Protein AF-A0A099KCI6-F1 (afdb_monomer)

Structure (mmCIF, N/CA/C/O backbone):
data_AF-A0A099KCI6-F1
#
_entry.id   AF-A0A099KCI6-F1
#
loop_
_atom_site.group_PDB
_atom_site.id
_atom_site.type_symbol
_atom_site.label_atom_id
_atom_site.label_alt_id
_atom_site.label_comp_id
_atom_site.label_asym_id
_atom_site.label_entity_id
_atom_site.label_seq_id
_atom_site.pdbx_PDB_ins_code
_atom_site.Cartn_x
_atom_site.Cartn_y
_atom_site.Cartn_z
_atom_site.occupancy
_atom_site.B_iso_or_equiv
_atom_site.auth_seq_id
_atom_site.auth_comp_id
_atom_site.auth_asym_id
_atom_site.auth_atom_id
_atom_site.pdbx_PDB_model_num
ATOM 1 N N . MET A 1 1 ? -7.726 2.522 -12.994 1.00 60.81 1 MET A N 1
ATOM 2 C CA . MET A 1 1 ? -7.454 3.328 -11.783 1.00 60.81 1 MET A CA 1
ATOM 3 C C . MET A 1 1 ? -7.125 2.347 -10.663 1.00 60.81 1 MET A C 1
ATOM 5 O O . MET A 1 1 ? -7.852 1.368 -10.541 1.00 60.81 1 MET A O 1
ATOM 9 N N . SER A 1 2 ? -6.004 2.509 -9.953 1.00 80.06 2 SER A N 1
ATOM 10 C CA . SER A 1 2 ? -5.574 1.532 -8.935 1.00 80.06 2 SER A CA 1
ATOM 11 C C . SER A 1 2 ? -6.482 1.601 -7.701 1.00 80.06 2 SER A C 1
ATOM 13 O O . SER A 1 2 ? -6.757 2.691 -7.203 1.00 80.06 2 SER A O 1
ATOM 15 N N . LYS A 1 3 ? -6.947 0.447 -7.206 1.00 86.81 3 LYS A N 1
ATOM 16 C CA . LYS A 1 3 ? -7.836 0.352 -6.031 1.00 86.81 3 LYS A CA 1
ATOM 17 C C . LYS A 1 3 ? -7.161 0.877 -4.758 1.00 86.81 3 LYS A C 1
ATOM 19 O O . LYS A 1 3 ? -7.805 1.535 -3.951 1.00 86.81 3 LYS A O 1
ATOM 24 N N . VAL A 1 4 ? -5.849 0.669 -4.626 1.00 87.25 4 VAL A N 1
ATOM 25 C CA . VAL A 1 4 ? -5.045 1.210 -3.515 1.00 87.25 4 VAL A CA 1
ATOM 26 C C . VAL A 1 4 ? -5.070 2.739 -3.510 1.00 87.25 4 VAL A C 1
ATOM 28 O O . VAL A 1 4 ? -5.237 3.349 -2.461 1.00 87.25 4 VAL A O 1
ATOM 31 N N . ILE A 1 5 ? -4.978 3.369 -4.685 1.00 87.31 5 ILE A N 1
ATOM 32 C CA . ILE A 1 5 ? -5.023 4.833 -4.807 1.00 87.31 5 ILE A CA 1
ATOM 33 C C . ILE A 1 5 ? -6.387 5.378 -4.357 1.00 87.31 5 ILE A C 1
ATOM 35 O O . ILE A 1 5 ? -6.429 6.402 -3.686 1.00 87.31 5 ILE A O 1
ATOM 39 N N . GLN A 1 6 ? -7.486 4.674 -4.649 1.00 88.00 6 GLN A N 1
ATOM 40 C CA . GLN A 1 6 ? -8.830 5.070 -4.202 1.00 88.00 6 GLN A CA 1
ATOM 41 C C . GLN A 1 6 ? -8.976 5.012 -2.674 1.00 88.00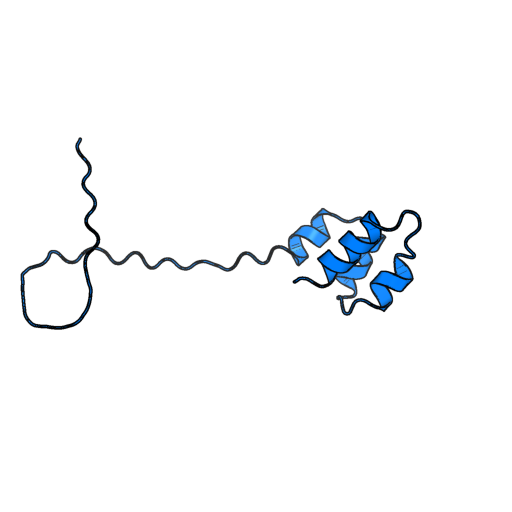 6 GLN A C 1
ATOM 43 O O . GLN A 1 6 ? -9.595 5.892 -2.079 1.00 88.00 6 GLN A O 1
ATOM 48 N N . VAL A 1 7 ? -8.374 4.009 -2.024 1.00 88.88 7 VAL A N 1
ATOM 49 C CA . VAL A 1 7 ? -8.333 3.925 -0.553 1.00 88.88 7 VAL A CA 1
ATOM 50 C C . VAL A 1 7 ? -7.549 5.097 0.030 1.00 88.88 7 VAL A C 1
ATOM 52 O O . VAL A 1 7 ? -8.036 5.765 0.940 1.00 88.88 7 VAL A O 1
ATOM 55 N N . LEU A 1 8 ? -6.364 5.383 -0.516 1.00 88.50 8 LEU A N 1
ATOM 56 C CA . LEU A 1 8 ? -5.518 6.489 -0.061 1.00 88.50 8 LEU A CA 1
ATOM 57 C C . LEU A 1 8 ? -6.191 7.855 -0.265 1.00 88.50 8 LEU A C 1
ATOM 59 O O . LEU A 1 8 ? -6.098 8.725 0.600 1.00 88.50 8 LEU A O 1
ATOM 63 N N . GLU A 1 9 ? -6.908 8.036 -1.373 1.00 88.69 9 GLU A N 1
ATOM 64 C CA . GLU A 1 9 ? -7.697 9.238 -1.639 1.00 88.69 9 GLU A CA 1
ATOM 65 C C . GLU A 1 9 ? -8.823 9.409 -0.610 1.00 88.69 9 GLU A C 1
ATOM 67 O O . GLU A 1 9 ? -8.948 10.475 -0.005 1.00 88.69 9 GLU A O 1
ATOM 72 N N . ALA A 1 10 ? -9.600 8.352 -0.351 1.00 87.94 10 ALA A N 1
ATOM 73 C CA . ALA A 1 10 ? -10.667 8.381 0.645 1.00 87.94 10 ALA A CA 1
ATOM 74 C C . ALA A 1 10 ? -10.126 8.672 2.057 1.00 87.94 10 ALA A C 1
ATOM 76 O O . ALA A 1 10 ? -10.737 9.434 2.807 1.00 87.94 10 ALA A O 1
ATOM 77 N N . MET A 1 11 ? -8.953 8.129 2.402 1.00 87.50 11 MET A N 1
ATOM 78 C CA . MET A 1 11 ? -8.257 8.431 3.658 1.00 87.50 11 MET A CA 1
ATOM 79 C C . MET A 1 11 ? -7.837 9.901 3.767 1.00 87.50 11 MET A C 1
ATOM 81 O O . MET A 1 11 ? -7.867 10.459 4.859 1.00 87.50 11 MET A O 1
ATOM 85 N N . ALA A 1 12 ? -7.447 10.536 2.659 1.00 86.62 12 ALA A N 1
ATOM 86 C CA . ALA A 1 12 ? -7.058 11.945 2.644 1.00 86.62 12 ALA A CA 1
ATOM 87 C C . ALA A 1 12 ? -8.268 12.898 2.678 1.00 86.62 12 ALA A C 1
ATOM 89 O O . ALA A 1 12 ? -8.186 13.981 3.257 1.00 86.62 12 ALA A O 1
ATOM 90 N N . GLN A 1 13 ? -9.389 12.505 2.066 1.00 87.50 13 GLN A N 1
ATOM 91 C CA . GLN A 1 13 ? -10.616 13.306 2.014 1.00 87.50 13 GLN A CA 1
ATOM 92 C C . GLN A 1 13 ? -11.422 13.250 3.320 1.00 87.50 13 GLN A C 1
ATOM 94 O O . GLN A 1 13 ? -12.093 14.221 3.677 1.00 87.50 13 GLN A O 1
ATOM 99 N N . LEU A 1 14 ? -11.371 12.128 4.041 1.00 84.00 14 LEU A N 1
ATOM 100 C CA . LEU A 1 14 ? -12.138 11.913 5.264 1.00 84.00 14 LEU A CA 1
ATOM 101 C C . LEU A 1 14 ? -11.264 12.150 6.500 1.00 84.00 14 LEU A C 1
ATOM 103 O O . LEU A 1 14 ? -10.403 11.347 6.845 1.00 84.00 14 LEU A O 1
ATOM 107 N N . SER A 1 15 ? -11.554 13.217 7.242 1.00 74.81 15 SER A N 1
ATOM 108 C CA . SER A 1 15 ? -10.820 13.605 8.457 1.00 74.81 15 SER A CA 1
ATOM 109 C C . SER A 1 15 ? -10.879 12.582 9.605 1.00 74.81 15 SER A C 1
ATOM 111 O O . SER A 1 15 ? -10.057 12.655 10.513 1.00 74.81 15 SER A O 1
ATOM 113 N N . ASN A 1 16 ? -11.808 11.619 9.560 1.00 78.19 16 ASN A N 1
ATOM 114 C CA . ASN A 1 16 ? -11.885 10.458 10.460 1.00 78.19 16 ASN A CA 1
ATOM 115 C C . ASN A 1 16 ? -12.243 9.188 9.670 1.00 78.19 16 ASN A C 1
ATOM 117 O O . ASN A 1 16 ? -13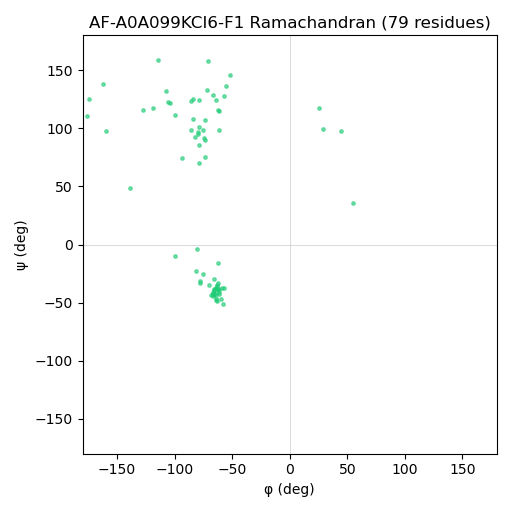.192 8.482 10.011 1.00 78.19 16 ASN A O 1
ATOM 121 N N . ALA A 1 17 ? -11.549 8.941 8.558 1.00 78.38 17 ALA A N 1
ATOM 122 C CA . ALA A 1 17 ? -11.758 7.726 7.778 1.00 78.38 17 ALA A CA 1
ATOM 123 C C . ALA A 1 17 ? -11.531 6.471 8.639 1.00 78.38 17 ALA A C 1
ATOM 125 O O . ALA A 1 17 ? -10.469 6.312 9.245 1.00 78.38 17 ALA A O 1
ATOM 126 N N . ASP A 1 18 ? -12.502 5.554 8.642 1.00 87.25 18 ASP A N 1
ATOM 127 C CA . ASP A 1 18 ? -12.279 4.196 9.135 1.00 87.25 18 ASP A CA 1
ATOM 128 C C . ASP A 1 18 ? -11.454 3.430 8.095 1.00 87.25 18 ASP A C 1
ATOM 130 O O . ASP A 1 18 ? -11.969 2.853 7.134 1.00 87.25 18 ASP A O 1
ATOM 134 N N . VAL A 1 19 ? -10.136 3.480 8.279 1.00 84.62 19 VAL A N 1
ATOM 135 C CA . VAL A 1 19 ? -9.149 2.863 7.389 1.00 84.62 19 VAL A CA 1
ATOM 136 C C . VAL A 1 19 ? -9.398 1.362 7.243 1.00 84.62 19 VAL A C 1
ATOM 138 O O . VAL A 1 19 ? -9.278 0.832 6.141 1.00 84.62 19 VAL A O 1
ATOM 141 N N . ALA A 1 20 ? -9.803 0.676 8.315 1.00 84.88 20 ALA A N 1
ATOM 142 C CA . ALA A 1 20 ? -10.069 -0.757 8.270 1.00 84.88 20 ALA A CA 1
ATOM 143 C C . ALA A 1 20 ? -11.287 -1.064 7.391 1.00 84.88 20 ALA A C 1
ATOM 145 O O . ALA A 1 20 ? -11.256 -1.999 6.592 1.00 84.88 20 ALA A O 1
ATOM 146 N N . GLN A 1 21 ? -12.336 -0.246 7.481 1.00 86.56 21 GLN A N 1
ATOM 147 C CA . GLN A 1 21 ? -13.527 -0.408 6.653 1.00 86.56 21 GLN A CA 1
ATOM 148 C C . GLN A 1 21 ? -13.267 -0.057 5.180 1.00 86.56 21 GLN A C 1
ATOM 150 O O . GLN A 1 21 ? -13.841 -0.689 4.291 1.00 86.56 21 GLN A O 1
ATOM 155 N N . LEU A 1 22 ? -12.417 0.938 4.905 1.00 87.44 22 LEU A N 1
ATOM 156 C CA . LEU A 1 22 ? -12.010 1.298 3.543 1.00 87.44 22 LEU A CA 1
ATOM 157 C C . LEU A 1 22 ? -11.175 0.19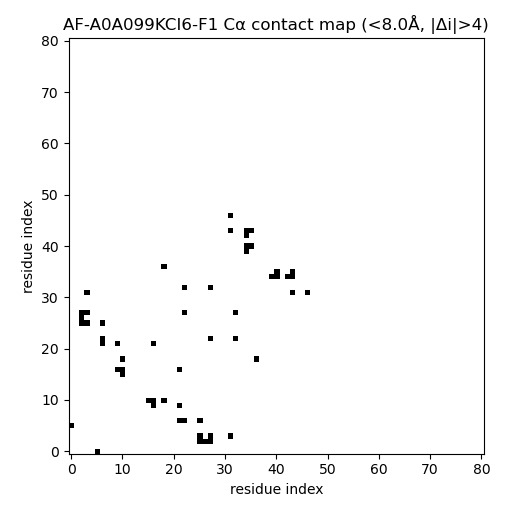0 2.897 1.00 87.44 22 LEU A C 1
ATOM 159 O O . LEU A 1 22 ? -11.424 -0.169 1.750 1.00 87.44 22 LEU A O 1
ATOM 163 N N . ILE A 1 23 ? -10.242 -0.393 3.649 1.00 89.00 23 ILE A N 1
ATOM 164 C CA . ILE A 1 23 ? -9.440 -1.536 3.208 1.00 89.00 23 ILE A CA 1
ATOM 165 C C . ILE A 1 23 ? -10.318 -2.772 2.999 1.00 89.00 23 ILE A C 1
ATOM 167 O O . ILE A 1 23 ? -10.164 -3.443 1.992 1.00 89.00 23 ILE A O 1
ATOM 171 N N . ALA A 1 24 ? -11.268 -3.061 3.894 1.00 86.56 24 ALA A N 1
ATOM 172 C CA . ALA A 1 24 ? -12.151 -4.224 3.762 1.00 86.56 24 ALA A CA 1
ATOM 173 C C . ALA A 1 24 ? -13.097 -4.137 2.552 1.00 86.56 24 ALA A C 1
ATOM 175 O O . ALA A 1 24 ? -13.498 -5.159 1.999 1.00 86.56 24 ALA A O 1
ATOM 176 N N . GLN A 1 25 ? -13.476 -2.921 2.152 1.00 86.50 25 GLN A N 1
ATOM 177 C CA . GLN A 1 25 ? -14.262 -2.680 0.938 1.00 86.50 25 GLN A CA 1
ATOM 178 C C . GLN A 1 25 ? -13.398 -2.675 -0.324 1.00 86.50 25 GLN A C 1
ATOM 180 O O . GLN A 1 25 ? -13.908 -2.883 -1.426 1.00 86.50 25 GLN A O 1
ATOM 185 N N . ALA A 1 26 ? -12.102 -2.418 -0.174 1.00 85.25 26 ALA A N 1
ATOM 186 C CA . ALA A 1 26 ? -11.167 -2.415 -1.271 1.00 85.25 26 ALA A CA 1
ATOM 187 C C . ALA A 1 26 ? -10.651 -3.830 -1.527 1.00 85.25 26 ALA A C 1
ATOM 189 O O . ALA A 1 26 ? -10.065 -4.484 -0.674 1.00 85.25 26 ALA A O 1
ATOM 190 N N . ASP A 1 27 ? -10.832 -4.295 -2.753 1.00 86.25 27 ASP A N 1
ATOM 191 C CA . ASP A 1 27 ? -10.285 -5.569 -3.211 1.00 86.25 27 ASP A CA 1
ATOM 192 C C . ASP A 1 27 ? -8.785 -5.407 -3.540 1.00 86.25 27 ASP A C 1
ATOM 194 O O . ASP A 1 27 ? -8.392 -5.335 -4.709 1.00 86.25 27 ASP A O 1
ATOM 198 N N . ILE A 1 28 ? -7.982 -5.224 -2.483 1.00 88.56 28 ILE A N 1
ATOM 199 C CA . ILE A 1 28 ? -6.517 -5.067 -2.481 1.00 88.56 28 ILE A CA 1
ATOM 200 C C . ILE A 1 28 ? -5.854 -6.253 -1.771 1.00 88.56 28 ILE A C 1
ATOM 202 O O . ILE A 1 28 ? -6.491 -6.960 -0.990 1.00 88.56 28 ILE A O 1
ATOM 206 N N . THR A 1 29 ? -4.572 -6.499 -2.042 1.00 90.25 29 THR A N 1
ATOM 207 C CA . THR A 1 29 ? -3.873 -7.647 -1.446 1.00 90.25 29 THR A CA 1
ATOM 208 C C . THR A 1 29 ? -3.617 -7.438 0.049 1.00 90.25 29 THR A C 1
ATOM 210 O O . THR A 1 29 ? -3.568 -6.309 0.541 1.00 90.25 29 THR A O 1
ATOM 213 N N . ALA A 1 30 ? -3.414 -8.534 0.786 1.00 89.88 30 ALA A N 1
ATOM 214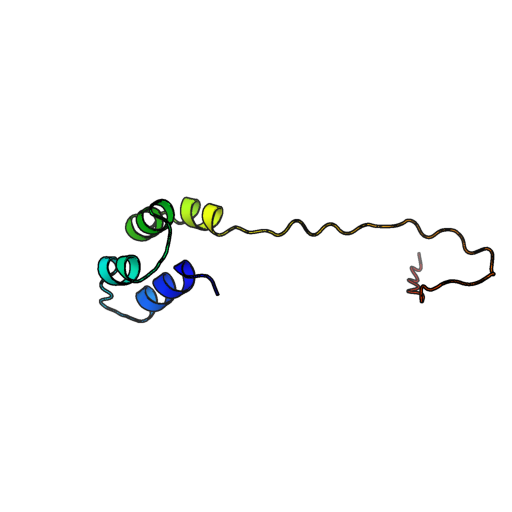 C CA . ALA A 1 30 ? -3.093 -8.474 2.214 1.00 89.88 30 ALA A CA 1
ATOM 215 C C . ALA A 1 30 ? -1.806 -7.669 2.488 1.00 89.88 30 ALA A C 1
ATOM 217 O O . ALA A 1 30 ? -1.752 -6.898 3.440 1.00 89.88 30 ALA A O 1
ATOM 218 N N . GLU A 1 31 ? -0.811 -7.791 1.608 1.00 89.62 31 GLU A N 1
ATOM 219 C CA . GLU A 1 31 ? 0.457 -7.052 1.676 1.00 89.62 31 GLU A CA 1
ATOM 220 C C . GLU A 1 31 ? 0.254 -5.543 1.463 1.00 89.62 31 GLU A C 1
ATOM 222 O O . GLU A 1 31 ? 0.866 -4.730 2.158 1.00 89.62 31 GLU A O 1
ATOM 227 N N . GLN A 1 32 ? -0.651 -5.154 0.557 1.00 89.62 32 GLN A N 1
ATOM 228 C CA . GLN A 1 32 ? -1.024 -3.752 0.341 1.00 89.62 32 GLN A CA 1
ATOM 229 C C . GLN A 1 32 ? -1.795 -3.195 1.539 1.00 89.62 32 GLN A C 1
ATOM 231 O O . GLN A 1 32 ? -1.526 -2.080 1.982 1.00 89.62 32 GLN A O 1
ATOM 236 N N . ALA A 1 33 ? -2.734 -3.968 2.088 1.00 90.12 33 ALA A N 1
ATOM 237 C CA . ALA A 1 33 ? -3.489 -3.595 3.279 1.00 90.12 33 ALA A CA 1
ATOM 238 C C . ALA A 1 33 ? -2.565 -3.364 4.484 1.00 90.12 33 ALA A C 1
ATOM 240 O O . ALA A 1 33 ? -2.672 -2.342 5.162 1.00 90.12 33 ALA A O 1
ATOM 241 N N . GLU A 1 34 ? -1.625 -4.279 4.723 1.00 91.50 34 GLU A N 1
ATOM 242 C CA . GLU A 1 34 ? -0.647 -4.169 5.803 1.00 91.50 34 GLU A CA 1
ATOM 243 C C . GLU A 1 34 ? 0.285 -2.966 5.606 1.00 91.50 34 GLU A C 1
ATOM 245 O O . GLU A 1 34 ? 0.507 -2.202 6.547 1.00 91.50 34 GLU A O 1
ATOM 250 N N . ALA A 1 35 ? 0.758 -2.728 4.379 1.00 91.38 35 ALA A N 1
ATOM 251 C CA . ALA A 1 35 ? 1.574 -1.560 4.059 1.00 91.38 35 ALA A CA 1
ATOM 252 C C . ALA A 1 35 ? 0.815 -0.236 4.282 1.00 91.38 35 ALA A C 1
ATOM 254 O O . ALA A 1 35 ? 1.382 0.710 4.830 1.00 91.38 35 ALA A O 1
ATOM 255 N N . VAL A 1 36 ? -0.479 -0.169 3.943 1.00 88.75 36 VAL A N 1
ATOM 256 C CA . VAL A 1 36 ? -1.327 1.010 4.205 1.00 88.75 36 VAL A CA 1
ATOM 257 C C . VAL A 1 36 ? -1.537 1.227 5.708 1.00 88.75 36 VAL A C 1
ATOM 259 O O . VAL A 1 36 ? -1.404 2.356 6.185 1.00 88.75 36 VAL A O 1
ATOM 262 N N . ILE A 1 37 ? -1.820 0.167 6.473 1.00 89.44 37 ILE A N 1
ATOM 263 C CA . ILE A 1 37 ? -2.029 0.239 7.932 1.00 89.44 37 ILE A CA 1
ATOM 264 C C . ILE A 1 37 ? -0.751 0.689 8.647 1.00 89.44 37 ILE A C 1
ATOM 266 O O . ILE A 1 37 ? -0.791 1.584 9.494 1.00 89.44 37 ILE A O 1
ATOM 270 N N . ASN A 1 38 ? 0.388 0.100 8.279 1.00 92.06 38 ASN A N 1
ATOM 271 C CA . ASN A 1 38 ? 1.686 0.386 8.887 1.00 92.06 38 ASN A CA 1
ATOM 272 C C . ASN A 1 38 ? 2.344 1.664 8.343 1.00 92.06 38 ASN A C 1
ATOM 274 O O . ASN A 1 38 ? 3.396 2.061 8.843 1.00 92.06 38 ASN A O 1
ATOM 278 N N . LYS A 1 39 ? 1.730 2.329 7.352 1.00 88.62 39 LYS A N 1
ATOM 279 C CA . LYS A 1 39 ? 2.292 3.488 6.634 1.00 88.62 39 LYS A CA 1
ATOM 280 C C . LYS A 1 39 ? 3.669 3.191 6.028 1.00 88.62 39 LYS A C 1
ATOM 282 O O . LYS A 1 39 ? 4.542 4.059 5.993 1.00 88.62 39 LYS A O 1
ATOM 287 N N . ASP A 1 40 ? 3.859 1.964 5.558 1.00 91.50 40 ASP A N 1
ATOM 288 C CA . ASP A 1 40 ? 5.083 1.527 4.897 1.00 91.50 40 ASP A CA 1
ATOM 289 C C . ASP A 1 40 ? 5.096 2.022 3.446 1.00 91.50 40 ASP A C 1
ATOM 291 O O . ASP A 1 40 ? 4.662 1.341 2.515 1.00 91.50 40 ASP A O 1
ATOM 295 N N . VAL A 1 41 ? 5.574 3.255 3.272 1.00 88.38 41 VAL A N 1
ATOM 296 C CA . VAL A 1 41 ? 5.649 3.923 1.967 1.00 88.38 41 VAL A CA 1
ATOM 297 C C . VAL A 1 41 ? 6.555 3.152 1.008 1.00 88.38 41 VAL A C 1
ATOM 299 O O . VAL A 1 41 ? 6.182 2.948 -0.140 1.00 88.38 41 VAL A O 1
ATOM 302 N N . THR A 1 42 ? 7.707 2.667 1.475 1.00 88.88 42 THR A N 1
ATOM 303 C CA . THR A 1 42 ? 8.694 1.987 0.624 1.00 88.88 42 THR A CA 1
ATOM 304 C C . THR A 1 42 ? 8.160 0.670 0.072 1.00 88.88 42 THR A C 1
ATOM 306 O O . THR A 1 42 ? 8.354 0.362 -1.104 1.00 88.88 42 THR A O 1
ATOM 309 N N . SER A 1 43 ? 7.481 -0.121 0.904 1.00 88.44 43 SER A N 1
ATOM 310 C CA . SER A 1 43 ? 6.860 -1.363 0.447 1.00 88.44 43 SER A CA 1
ATOM 311 C C . SER A 1 43 ? 5.710 -1.080 -0.519 1.00 88.44 43 SER A C 1
ATOM 313 O O . SER A 1 43 ? 5.620 -1.715 -1.570 1.00 88.44 43 SER A O 1
ATOM 315 N N . LEU A 1 44 ? 4.875 -0.081 -0.216 1.00 87.94 44 LEU A N 1
ATOM 316 C CA . LEU A 1 44 ? 3.738 0.281 -1.057 1.00 87.94 44 LEU A CA 1
ATOM 317 C C . LEU A 1 44 ? 4.174 0.832 -2.424 1.00 87.94 44 LEU A C 1
ATOM 319 O O . LEU A 1 44 ? 3.574 0.477 -3.435 1.00 87.94 44 LEU A O 1
ATOM 323 N N . GLU A 1 45 ? 5.242 1.632 -2.472 1.00 86.62 45 GLU A N 1
ATOM 324 C CA . GLU A 1 45 ? 5.864 2.108 -3.712 1.00 86.62 45 GLU A CA 1
ATOM 325 C C . GLU A 1 45 ? 6.315 0.938 -4.581 1.00 86.62 45 GLU A C 1
ATOM 327 O O . GLU A 1 45 ? 5.896 0.851 -5.727 1.00 86.62 45 GLU A O 1
ATOM 332 N N . ARG A 1 46 ? 7.077 -0.020 -4.038 1.00 85.75 46 ARG A N 1
ATOM 333 C CA . ARG A 1 46 ? 7.540 -1.191 -4.809 1.00 85.75 46 ARG A CA 1
ATOM 334 C C . ARG A 1 46 ? 6.397 -2.065 -5.321 1.00 85.75 46 ARG A C 1
ATOM 336 O O . A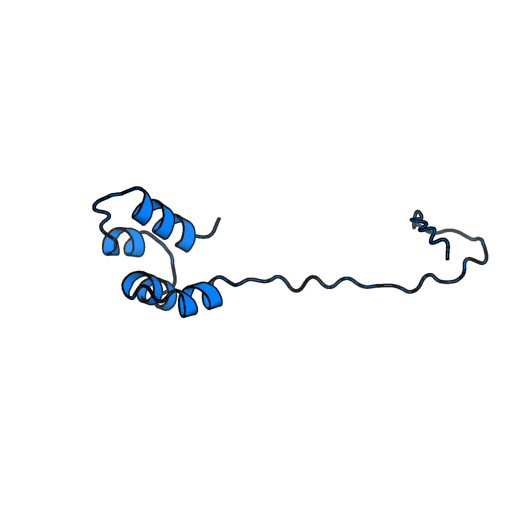RG A 1 46 ? 6.524 -2.670 -6.377 1.00 85.75 46 ARG A O 1
ATOM 343 N N . GLN A 1 47 ? 5.299 -2.154 -4.573 1.00 84.56 47 GLN A N 1
ATOM 344 C CA . GLN A 1 47 ? 4.111 -2.909 -4.981 1.00 84.56 47 GLN A CA 1
ATOM 345 C C . GLN A 1 47 ? 3.286 -2.184 -6.059 1.00 84.56 47 GLN A C 1
ATOM 347 O O . GLN A 1 47 ? 2.551 -2.832 -6.804 1.00 84.56 47 GLN A O 1
ATOM 352 N N . LEU A 1 48 ? 3.370 -0.851 -6.125 1.00 82.50 48 LEU A N 1
ATOM 353 C CA . LEU A 1 48 ? 2.672 -0.001 -7.097 1.00 82.50 48 LEU A CA 1
ATOM 354 C C . LEU A 1 48 ? 3.554 0.427 -8.280 1.00 82.50 48 LEU A C 1
ATOM 356 O O . LEU A 1 48 ? 3.026 0.980 -9.247 1.00 82.50 48 LEU A O 1
ATOM 360 N N . ASP A 1 49 ? 4.861 0.176 -8.214 1.00 78.88 49 ASP A N 1
ATOM 361 C CA . ASP A 1 49 ? 5.848 0.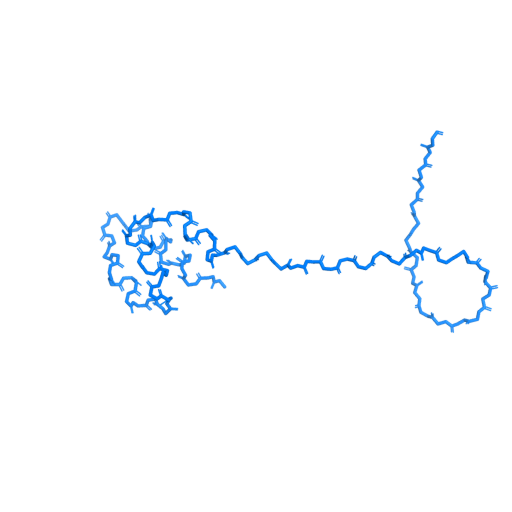459 -9.254 1.00 78.88 49 ASP A CA 1
ATOM 362 C C . ASP A 1 49 ? 5.703 -0.536 -10.410 1.00 78.88 49 ASP A C 1
ATOM 364 O O . ASP A 1 49 ? 6.440 -1.509 -10.565 1.00 78.88 49 ASP A O 1
ATOM 368 N N . ILE A 1 50 ? 4.665 -0.310 -11.208 1.00 67.19 50 ILE A N 1
ATOM 369 C CA . ILE A 1 50 ? 4.418 -1.018 -12.454 1.00 67.19 50 ILE A CA 1
ATOM 370 C C . ILE A 1 50 ? 5.047 -0.157 -13.549 1.00 67.19 50 ILE A C 1
ATOM 372 O O . ILE A 1 50 ? 4.342 0.557 -14.259 1.00 67.19 50 ILE A O 1
ATOM 376 N N . CYS A 1 51 ? 6.374 -0.152 -13.655 1.00 67.69 51 CYS A N 1
ATOM 377 C CA . CYS A 1 51 ? 7.038 0.409 -14.826 1.00 67.69 51 CYS A CA 1
ATOM 378 C C . CYS A 1 51 ? 6.845 -0.578 -15.989 1.00 67.69 51 CYS A C 1
ATOM 380 O O . CYS A 1 51 ? 7.453 -1.648 -15.961 1.00 67.69 51 CYS A O 1
ATOM 382 N N . PRO A 1 52 ? 5.991 -0.298 -16.997 1.00 63.75 52 PRO A N 1
ATOM 383 C CA . PRO A 1 52 ? 5.989 -1.121 -18.195 1.00 63.75 52 PRO A CA 1
ATOM 384 C C . PRO A 1 52 ? 7.355 -0.966 -18.868 1.00 63.75 52 PRO A C 1
ATOM 386 O O . PRO A 1 52 ? 7.764 0.155 -19.173 1.00 63.75 52 PRO A O 1
ATOM 389 N N . ASP A 1 53 ? 8.054 -2.075 -19.102 1.00 65.81 53 ASP A N 1
ATOM 390 C CA . ASP A 1 53 ? 9.273 -2.077 -19.908 1.00 65.81 53 ASP A CA 1
ATOM 391 C C . ASP A 1 53 ? 8.920 -1.616 -21.330 1.00 65.81 53 ASP A C 1
ATOM 393 O O . ASP A 1 53 ? 8.389 -2.372 -22.147 1.00 65.81 53 ASP A O 1
ATOM 397 N N . VAL A 1 54 ? 9.166 -0.339 -21.628 1.00 71.31 54 VAL A N 1
ATOM 398 C CA . VAL A 1 54 ? 8.985 0.209 -22.973 1.00 71.31 54 VAL A CA 1
ATOM 399 C C . VAL A 1 54 ? 10.147 -0.281 -23.828 1.00 71.31 54 VAL A C 1
ATOM 401 O O . VAL A 1 54 ? 11.249 0.267 -23.790 1.00 71.31 54 VAL A O 1
ATOM 404 N N . TYR A 1 55 ? 9.904 -1.333 -24.605 1.00 65.56 55 TYR A N 1
ATOM 405 C CA . TYR A 1 55 ? 10.868 -1.819 -25.581 1.00 65.56 55 TYR A CA 1
ATOM 406 C C . TYR A 1 55 ? 10.809 -0.954 -26.846 1.00 65.56 55 TYR A C 1
ATOM 408 O O . TYR A 1 55 ? 9.985 -1.175 -27.733 1.00 65.56 55 TYR A O 1
ATOM 416 N N . CYS A 1 56 ? 11.679 0.052 -26.929 1.00 69.38 56 CYS A N 1
ATOM 417 C CA . CYS A 1 56 ? 11.911 0.785 -28.172 1.00 69.38 56 CYS A CA 1
ATOM 418 C C . CYS A 1 56 ? 12.929 0.025 -29.029 1.00 69.38 56 CYS A C 1
ATOM 420 O O . CYS A 1 56 ? 14.121 0.003 -28.722 1.00 69.38 56 CYS A O 1
ATOM 422 N N . LEU A 1 57 ? 12.456 -0.585 -30.116 1.00 74.94 57 LEU A N 1
ATOM 423 C CA . LEU A 1 57 ? 13.306 -1.213 -31.124 1.00 74.94 57 LEU A CA 1
ATOM 424 C C . LEU A 1 57 ? 13.873 -0.105 -32.026 1.00 74.94 57 LEU A C 1
ATOM 426 O O . LEU A 1 57 ? 13.175 0.438 -32.878 1.00 74.94 57 LEU A O 1
ATOM 430 N N . LEU A 1 58 ? 15.127 0.281 -31.789 1.00 71.50 58 LEU A N 1
ATOM 431 C CA . LEU A 1 58 ? 15.873 1.178 -32.673 1.00 71.50 58 LEU A CA 1
ATOM 432 C C . LEU A 1 58 ? 16.397 0.349 -33.849 1.00 71.50 58 LEU A C 1
ATOM 434 O O . LEU A 1 58 ? 17.420 -0.323 -33.725 1.00 71.50 58 LEU A O 1
ATOM 438 N N . VAL A 1 59 ? 15.675 0.363 -34.969 1.00 76.88 59 VAL A N 1
ATOM 439 C CA . VAL A 1 59 ? 16.161 -0.224 -36.224 1.00 76.88 59 VAL A CA 1
ATOM 440 C C . VAL A 1 59 ? 17.143 0.776 -36.851 1.00 76.88 59 VAL A C 1
ATOM 442 O O . VAL A 1 59 ? 16.779 1.945 -37.009 1.00 76.88 59 VAL A O 1
ATOM 445 N N . PRO A 1 60 ? 18.397 0.379 -37.149 1.00 75.00 60 PRO A N 1
ATOM 446 C CA . PRO A 1 60 ? 19.315 1.213 -37.917 1.00 75.00 60 PRO A CA 1
ATOM 447 C C . PRO A 1 60 ? 18.657 1.589 -39.245 1.00 75.00 60 PRO A C 1
ATOM 449 O O . PRO A 1 60 ? 18.049 0.730 -39.875 1.00 75.00 60 PRO A O 1
ATOM 452 N N . ALA A 1 61 ? 18.772 2.847 -39.671 1.00 67.88 61 ALA A N 1
ATOM 453 C CA . ALA A 1 61 ? 18.346 3.220 -41.013 1.00 67.88 61 ALA A CA 1
ATOM 454 C C . ALA A 1 61 ? 19.184 2.419 -42.022 1.00 67.88 61 ALA A C 1
ATOM 456 O O . ALA A 1 61 ? 20.408 2.571 -42.055 1.00 67.88 61 ALA A O 1
ATOM 457 N N . GLU A 1 62 ? 18.544 1.530 -42.781 1.00 62.59 62 GLU A N 1
ATOM 458 C CA . GLU A 1 62 ? 19.155 0.942 -43.969 1.00 62.59 62 GLU A CA 1
ATOM 459 C C . GLU A 1 62 ? 19.330 2.073 -44.993 1.00 62.59 62 GLU A C 1
ATOM 461 O O . GLU A 1 62 ? 18.420 2.872 -45.212 1.00 62.59 62 GLU A O 1
ATOM 466 N N . ASP A 1 63 ? 20.548 2.212 -45.518 1.00 61.81 63 ASP A N 1
ATOM 467 C CA . ASP A 1 63 ? 20.909 3.233 -46.503 1.00 61.81 63 ASP A CA 1
ATOM 468 C C . ASP A 1 63 ? 20.067 2.991 -47.771 1.00 61.81 63 ASP A C 1
ATOM 470 O O . ASP A 1 63 ? 20.140 1.926 -48.384 1.00 61.81 63 ASP A O 1
ATOM 474 N N . ASP A 1 64 ? 19.209 3.953 -48.102 1.00 52.91 64 ASP A N 1
ATOM 475 C CA . ASP A 1 64 ? 18.133 3.846 -49.091 1.00 52.91 64 ASP A CA 1
ATOM 476 C C . ASP A 1 64 ? 18.683 3.856 -50.538 1.00 52.91 64 ASP A C 1
ATOM 478 O O . ASP A 1 64 ? 18.831 4.911 -51.166 1.00 52.91 64 ASP A O 1
ATOM 482 N N . GLU A 1 65 ? 18.994 2.679 -51.096 1.00 53.62 65 GLU A N 1
ATOM 483 C CA . GLU A 1 65 ? 19.018 2.460 -52.551 1.00 53.62 65 GLU A CA 1
ATOM 484 C C . GLU A 1 65 ? 17.579 2.176 -53.043 1.00 53.62 65 GLU A C 1
ATOM 486 O O . GLU A 1 65 ? 17.113 1.040 -53.037 1.00 53.62 65 GLU A O 1
ATOM 491 N N . LYS A 1 66 ? 16.868 3.230 -53.466 1.00 48.59 66 LYS A N 1
ATOM 492 C CA . LYS A 1 66 ? 15.522 3.199 -54.094 1.00 48.59 66 LYS A CA 1
ATOM 493 C C . LYS A 1 66 ? 15.441 2.228 -55.286 1.00 48.59 66 LYS A C 1
ATOM 495 O O . LYS A 1 66 ? 16.369 2.206 -56.089 1.00 48.59 66 LYS A O 1
ATOM 500 N N . GLU A 1 67 ? 14.357 1.519 -55.611 1.00 48.16 67 GLU A N 1
ATOM 501 C CA . GLU A 1 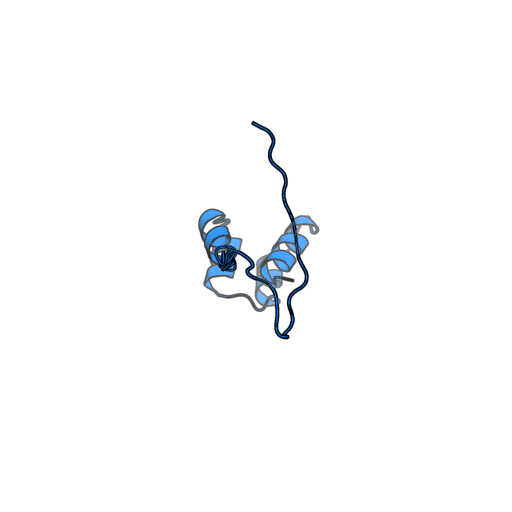67 ? 12.984 1.358 -55.098 1.00 48.16 67 GLU A CA 1
ATOM 502 C C . GLU A 1 67 ? 12.447 0.041 -55.714 1.00 48.16 67 GLU A C 1
ATOM 504 O O . GLU A 1 67 ? 12.649 -0.172 -56.909 1.00 48.16 67 GLU A O 1
ATOM 509 N N . GLU A 1 68 ? 11.733 -0.790 -54.945 1.00 42.06 68 GLU A N 1
ATOM 510 C CA . GLU A 1 68 ? 10.504 -1.497 -55.363 1.00 42.06 68 GLU A CA 1
ATOM 511 C C . GLU A 1 68 ? 9.723 -1.914 -54.089 1.00 42.06 68 GLU A C 1
ATOM 513 O O . GLU A 1 68 ? 10.064 -2.891 -53.432 1.00 42.06 68 GLU A O 1
ATOM 518 N N . ASP A 1 69 ? 8.730 -1.084 -53.738 1.00 47.16 69 ASP A N 1
ATOM 519 C CA . ASP A 1 69 ? 7.446 -1.366 -53.053 1.00 47.16 69 ASP A CA 1
ATOM 520 C C . ASP A 1 69 ? 7.418 -2.303 -51.812 1.00 47.16 69 ASP A C 1
ATOM 522 O O . ASP A 1 69 ? 7.326 -3.518 -51.964 1.00 47.16 69 ASP A O 1
ATOM 526 N N . ASP A 1 70 ? 7.418 -1.733 -50.589 1.00 47.62 70 ASP A N 1
ATOM 527 C CA . ASP A 1 70 ? 6.332 -1.900 -49.585 1.00 47.62 70 ASP A CA 1
ATOM 528 C C . ASP A 1 70 ? 6.552 -1.006 -48.326 1.00 47.62 70 ASP A C 1
ATOM 530 O O . ASP A 1 70 ? 7.601 -1.051 -47.686 1.00 47.62 70 ASP A O 1
ATOM 534 N N . ASP A 1 71 ? 5.542 -0.192 -47.990 1.00 52.47 71 ASP A N 1
ATOM 535 C CA . ASP A 1 71 ? 5.212 0.466 -46.701 1.00 52.47 71 ASP A CA 1
ATOM 536 C C . ASP A 1 71 ? 6.323 0.847 -45.672 1.00 52.47 71 ASP A C 1
ATOM 538 O O . ASP A 1 71 ? 6.652 0.058 -44.786 1.00 52.47 71 ASP A O 1
ATOM 542 N N . ALA A 1 72 ? 6.760 2.125 -45.634 1.00 46.12 72 ALA A N 1
ATOM 543 C CA . ALA A 1 72 ? 7.099 2.866 -44.390 1.00 46.12 72 ALA A CA 1
ATOM 544 C C . ALA A 1 72 ? 7.483 4.344 -44.650 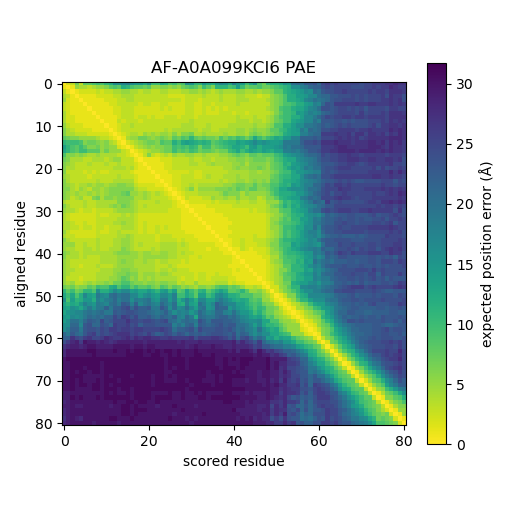1.00 46.12 72 ALA A C 1
ATOM 546 O O . ALA A 1 72 ? 8.556 4.648 -45.161 1.00 46.12 72 ALA A O 1
ATOM 547 N N . SER A 1 73 ? 6.641 5.297 -44.238 1.00 47.56 73 SER A N 1
ATOM 548 C CA . SER A 1 73 ? 6.867 6.738 -44.437 1.00 47.56 73 SER A CA 1
ATOM 549 C C . SER A 1 73 ? 7.736 7.398 -43.344 1.00 47.56 73 SER A C 1
ATOM 551 O O . SER A 1 73 ? 7.243 7.750 -42.271 1.00 47.56 73 SER A O 1
ATOM 553 N N . ASP A 1 74 ? 9.020 7.562 -43.667 1.00 49.75 74 ASP A N 1
ATOM 554 C CA . ASP A 1 74 ? 9.966 8.667 -43.405 1.00 49.75 74 ASP A CA 1
ATOM 555 C C . ASP A 1 74 ? 9.796 9.630 -42.199 1.00 49.75 74 ASP A C 1
ATOM 557 O O . ASP A 1 74 ? 8.937 10.515 -42.182 1.00 49.75 74 ASP A O 1
ATOM 561 N N . ILE A 1 75 ? 10.786 9.628 -41.290 1.00 48.38 75 ILE A N 1
ATOM 562 C CA . ILE A 1 75 ? 11.132 10.757 -40.397 1.00 48.38 75 ILE A CA 1
ATOM 563 C C . ILE A 1 75 ? 12.628 11.084 -40.512 1.00 48.38 75 ILE A C 1
ATOM 565 O O . ILE A 1 75 ? 13.490 10.293 -40.140 1.00 48.38 75 ILE A O 1
ATOM 569 N N . LYS A 1 76 ? 12.937 12.290 -41.001 1.00 55.94 76 LYS A N 1
ATOM 570 C CA . LYS A 1 76 ? 14.293 12.787 -41.288 1.00 55.94 76 LYS A CA 1
ATOM 571 C C . LYS A 1 76 ? 14.747 13.767 -40.197 1.00 55.94 76 LYS A C 1
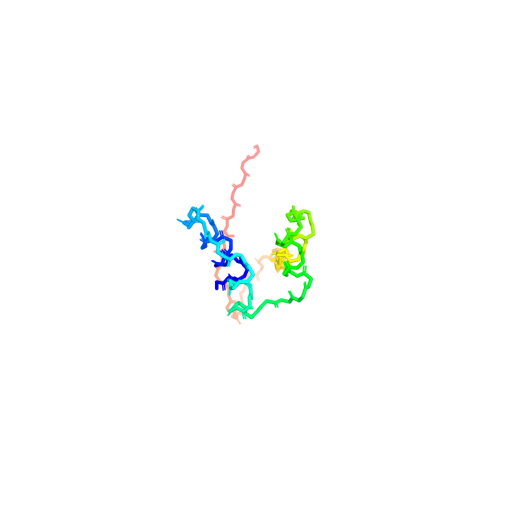ATOM 573 O O . LYS A 1 76 ? 14.093 14.789 -39.999 1.00 55.94 76 LYS A O 1
ATOM 578 N N . SER A 1 77 ? 15.866 13.501 -39.516 1.00 46.25 77 SER A N 1
ATOM 579 C CA . SER A 1 77 ? 16.490 14.448 -38.571 1.00 46.25 77 SER A CA 1
ATOM 580 C C . SER A 1 77 ? 17.777 15.036 -39.155 1.00 46.25 77 SER A C 1
ATOM 582 O O . SER A 1 77 ? 18.621 14.308 -39.670 1.00 46.25 77 SER A O 1
ATOM 584 N N . ILE A 1 78 ? 17.915 16.362 -39.082 1.00 50.59 78 ILE A N 1
ATOM 585 C CA . ILE A 1 78 ? 19.086 17.139 -39.511 1.00 50.59 78 ILE A CA 1
ATOM 586 C C . ILE A 1 78 ? 19.830 17.582 -38.245 1.00 50.59 78 ILE A C 1
ATOM 588 O O . ILE A 1 78 ? 19.251 18.285 -37.419 1.00 50.59 78 ILE A O 1
ATOM 592 N N . VAL A 1 79 ? 21.114 17.236 -38.108 1.00 41.19 79 VAL A N 1
ATOM 593 C CA . VAL A 1 79 ? 22.026 17.836 -37.117 1.00 41.19 79 VAL A CA 1
ATOM 594 C C . VAL A 1 79 ? 23.168 18.522 -37.863 1.00 41.19 79 VAL A C 1
ATOM 596 O O . VAL A 1 79 ? 23.923 17.875 -38.583 1.00 41.19 79 VAL A O 1
ATOM 599 N N . ASN A 1 80 ? 23.267 19.843 -37.698 1.00 41.22 80 ASN A N 1
ATOM 600 C CA . ASN A 1 80 ? 24.434 20.626 -38.102 1.00 41.22 80 ASN A CA 1
ATOM 601 C C . ASN A 1 80 ? 25.479 20.560 -36.981 1.00 41.22 80 ASN A C 1
ATOM 603 O O . ASN A 1 80 ? 25.158 20.890 -35.836 1.00 41.22 80 ASN A O 1
ATOM 607 N N . GLY A 1 81 ? 26.698 20.147 -37.332 1.00 39.09 81 GLY A N 1
ATOM 608 C CA . GLY A 1 81 ? 27.917 20.326 -36.537 1.00 39.09 81 GLY A CA 1
ATOM 609 C C . GLY A 1 81 ? 28.749 21.489 -37.055 1.00 39.09 81 GLY A C 1
ATOM 610 O O . GLY A 1 81 ? 28.616 21.812 -38.257 1.00 39.09 81 GLY A O 1
#

Foldseek 3Di:
DDLLVVLVVQVVVDPDDPSVVSVVPGPDDPQSSVCVVVVVPVSNCVVVPPDPPPDDDDDPPDDDPDDDDDDDDDDDDDDDD

Sequence (81 aa):
MSKVIQVLEAMAQLSNADVAQLIAQADITAEQAEAVINKDVTSLERQLDICPDVYCLLVPAEDDEKEEDDDASDIKSIVNG

pLDDT: mean 74.68, std 16.54, range [39.09, 92.06]

Mean predicted aligned error: 15.05 Å

Radius of gyration: 24.53 Å; Cα contacts (8 Å, |Δi|>4): 28; chains: 1; bounding box: 42×29×66 Å

Solvent-accessible surface area (backbone atoms only — not comparable to full-atom values): 5678 Å² total; per-residue (Å²): 133,62,63,65,56,53,43,54,49,49,50,72,73,33,95,79,51,60,62,68,62,46,48,72,72,37,94,64,52,70,68,54,50,50,23,61,74,71,63,36,57,71,63,42,47,64,76,65,63,75,76,77,84,79,82,76,84,82,74,76,83,73,83,83,79,84,85,85,89,82,93,80,92,83,86,89,86,88,83,89,131

Organism: Colwellia psychrerythraea (NCBI:txid28229)

Secondary structure (DSSP, 8-state):
--HHHHHHHHHHH-TT--HHHHHHHS---HHHHHHHHHT-HHHHHHHH-------------------S-------------